Protein AF-A0A922X750-F1 (afdb_monomer)

Secondary structure (DSSP, 8-state):
-HHHHHHHHHHHHHHHHHHHHHHTT---HHHHHHHHHHHHHHHHHHHHHHHHHHTSPP-PSP-SSPP-TTTTTEEE----SS----STTT-STT-EEE--SGGGSSTTSS-SS------TTHHHHHHHHHHHH---TT--PPPHHHHTS-TTSPTT-------

pLDDT: mean 87.4, std 12.29, range [40.53, 98.44]

Solvent-accessible surface area (backbone atoms only — not comparable to full-atom values): 10507 Å² total; per-residue (Å²): 106,76,66,56,36,53,51,49,36,53,49,31,55,50,52,34,54,50,36,56,54,52,46,75,73,55,84,56,64,68,59,40,50,52,42,50,50,52,38,53,47,29,53,53,49,31,53,52,35,49,52,56,54,70,72,46,81,89,60,81,75,79,76,84,75,82,76,60,78,91,52,75,41,53,40,72,58,84,74,90,67,90,78,86,83,80,44,85,92,60,40,56,99,74,38,48,70,42,65,57,65,75,70,68,47,20,79,89,75,56,90,58,65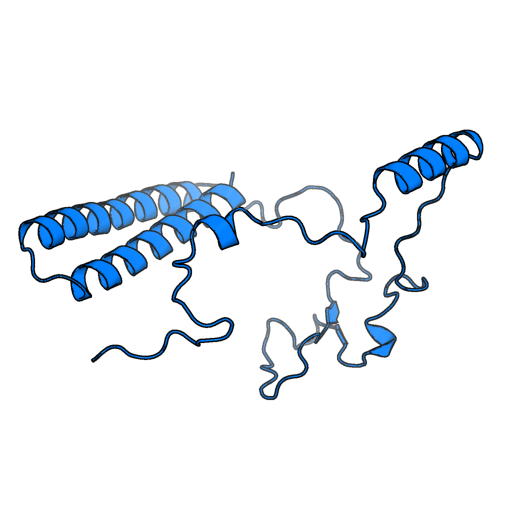,95,77,81,95,71,62,80,83,50,52,61,58,48,52,55,48,50,66,72,67,54,78,59,90,89,64,83,77,88,48,78,71,61,74,73,50,64,91,86,61,63,91,84,66,73,92,77,84,78,136

Radius of gyration: 25.05 Å; Cα contacts (8 Å, |Δi|>4): 80; chains: 1; bounding box: 55×49×54 Å

Nearest PDB structures (foldseek):
  7s5k-assembly1_E  TM=9.555E-01  e=8.776E-01  Myxococcus xanthus
  7s5c-assembly1_F  TM=9.597E-01  e=9.912E-01  Myxococcus xanthus
  7s5k-assembly1_F  TM=9.177E-01  e=1.190E+00  Myxococcus xanthus
  8eup-assembly1_h  TM=3.269E-01  e=4.540E+00  Schizosaccharomyces pombe

Foldseek 3Di:
DLVVLVVLLVVLVVLLVVLVVVLVVDDDPVSVVVSVVSSVVSVVSNVVSVVVNVPDDDPPPPDDDDDDPLPPAEDEDPDPDPDDDDDPVADDPSHDYHDDPVCVAPVVVDRNDDDDDDDPVCVVVVVVVCVVPDDDPVDDDDDPVNVPDDPPDDDPPDPDDDD

Mean predicted aligned error: 11.23 Å

Sequence (163 aa):
PTADLRSNIAAESRAKIVYERLIALTDDPGVKEALGFLMTREVAHQKSFEKALYAMESNFPAGKMPVDPRFSSVYYNMSQGPGEMRGPWNQGPQWDFVTDREKQMGVDGGSGEAEVKLPAADIEVLKQMQARTLSDPTKDPQTGAELGLDPSTPKGASAVSKP

Structure (mmCIF, N/CA/C/O backbone):
data_AF-A0A922X750-F1
#
_entry.id   AF-A0A922X750-F1
#
loop_
_atom_site.group_PDB
_atom_site.id
_atom_site.type_symbol
_atom_site.label_atom_id
_atom_site.label_alt_id
_atom_site.label_comp_id
_atom_site.label_asym_id
_atom_site.label_entity_id
_atom_site.label_seq_id
_atom_site.pdbx_PDB_ins_code
_atom_site.Cartn_x
_atom_site.Cartn_y
_atom_site.Cartn_z
_atom_site.occupancy
_atom_site.B_iso_or_equiv
_atom_site.auth_seq_id
_atom_site.auth_comp_id
_atom_site.auth_asym_id
_atom_site.auth_atom_id
_atom_site.pdbx_PDB_model_num
ATOM 1 N N . PRO A 1 1 ? 10.870 -7.514 6.190 1.00 82.25 1 PRO A N 1
ATOM 2 C CA . PRO A 1 1 ? 10.741 -6.644 7.383 1.00 82.25 1 PRO A CA 1
ATOM 3 C C . PRO A 1 1 ? 10.363 -5.189 7.063 1.00 82.25 1 PRO A C 1
ATOM 5 O O . PRO A 1 1 ? 9.31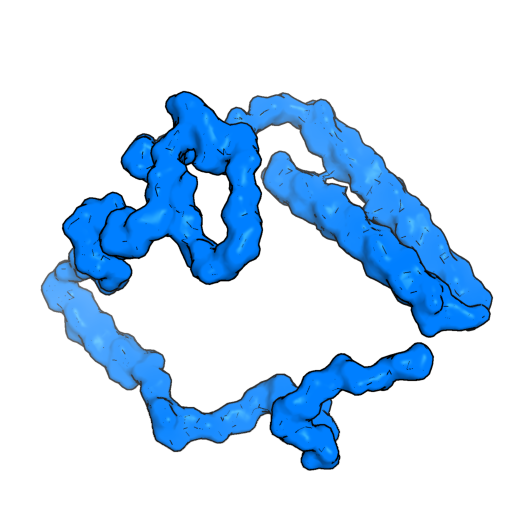8 -4.734 7.504 1.00 82.25 1 PRO A O 1
ATOM 8 N N . THR A 1 2 ? 11.163 -4.446 6.285 1.00 91.06 2 THR A N 1
ATOM 9 C CA . THR A 1 2 ? 10.912 -3.013 6.017 1.00 91.06 2 THR A CA 1
ATOM 10 C C . THR A 1 2 ? 9.634 -2.759 5.203 1.00 91.06 2 THR A C 1
ATOM 12 O O . THR A 1 2 ? 8.967 -1.743 5.397 1.00 91.06 2 THR A O 1
ATOM 15 N N . ALA A 1 3 ? 9.297 -3.665 4.278 1.00 91.12 3 ALA A N 1
ATOM 16 C CA . ALA A 1 3 ? 8.032 -3.639 3.541 1.00 91.12 3 ALA A CA 1
ATOM 17 C C . ALA A 1 3 ? 6.845 -3.955 4.467 1.00 91.12 3 ALA A C 1
ATOM 19 O O . ALA A 1 3 ? 5.869 -3.210 4.487 1.00 91.12 3 ALA A O 1
ATOM 20 N N . ASP A 1 4 ? 6.982 -4.989 5.300 1.00 93.62 4 ASP A N 1
ATOM 21 C CA . ASP A 1 4 ? 5.949 -5.426 6.247 1.00 93.62 4 ASP A CA 1
ATOM 22 C C . ASP A 1 4 ? 5.599 -4.320 7.250 1.00 93.62 4 ASP A C 1
ATOM 24 O O . ASP A 1 4 ? 4.430 -4.023 7.462 1.00 93.62 4 ASP A O 1
ATOM 28 N N . LEU A 1 5 ? 6.600 -3.622 7.800 1.00 95.06 5 LEU A N 1
ATOM 2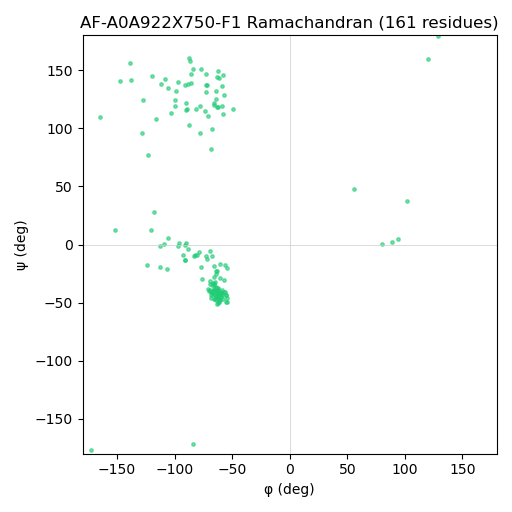9 C CA . LEU A 1 5 ? 6.372 -2.500 8.717 1.00 95.06 5 LEU A CA 1
ATOM 30 C C . LEU A 1 5 ? 5.628 -1.336 8.049 1.00 95.06 5 LEU A C 1
ATOM 32 O O . LEU A 1 5 ? 4.735 -0.758 8.663 1.00 95.06 5 LEU A O 1
ATOM 36 N N . ARG A 1 6 ? 5.935 -1.014 6.785 1.00 94.12 6 ARG A N 1
ATOM 37 C CA . ARG A 1 6 ? 5.172 -0.007 6.024 1.00 94.12 6 ARG A CA 1
ATOM 38 C C . ARG A 1 6 ? 3.736 -0.461 5.767 1.00 94.12 6 ARG A C 1
ATOM 40 O O . ARG A 1 6 ? 2.821 0.353 5.866 1.00 94.12 6 ARG A O 1
ATOM 47 N N . SER A 1 7 ? 3.537 -1.748 5.476 1.00 96.31 7 SER A N 1
ATOM 48 C CA . SER A 1 7 ? 2.202 -2.335 5.335 1.00 96.31 7 SER A CA 1
ATOM 49 C C . SER A 1 7 ? 1.406 -2.231 6.638 1.00 96.31 7 SER A C 1
ATOM 51 O O . SER A 1 7 ? 0.257 -1.793 6.610 1.00 96.31 7 SER A O 1
ATOM 53 N N . ASN A 1 8 ? 2.031 -2.532 7.781 1.00 97.81 8 ASN A N 1
ATOM 54 C CA . ASN A 1 8 ? 1.409 -2.408 9.098 1.00 97.81 8 ASN A CA 1
ATOM 55 C C . ASN A 1 8 ? 1.017 -0.956 9.393 1.00 97.81 8 ASN A C 1
ATOM 57 O O . ASN A 1 8 ? -0.136 -0.701 9.710 1.00 97.81 8 ASN A O 1
ATOM 61 N N . ILE A 1 9 ? 1.915 0.016 9.185 1.00 97.75 9 ILE A N 1
ATOM 62 C CA . ILE A 1 9 ? 1.608 1.452 9.356 1.00 97.75 9 ILE A CA 1
ATOM 63 C C . ILE A 1 9 ? 0.399 1.870 8.503 1.00 97.75 9 ILE A C 1
ATOM 65 O O . ILE A 1 9 ? -0.496 2.577 8.976 1.00 97.75 9 ILE A O 1
ATOM 69 N N . ALA A 1 10 ? 0.337 1.408 7.250 1.00 97.75 10 ALA A N 1
ATOM 70 C CA . ALA A 1 10 ? -0.792 1.684 6.368 1.00 97.75 10 ALA A CA 1
ATOM 71 C C . ALA A 1 10 ? -2.088 0.993 6.833 1.00 97.75 10 ALA A C 1
ATOM 73 O O . ALA A 1 10 ? -3.170 1.556 6.669 1.00 97.75 10 ALA A O 1
ATOM 74 N N . ALA A 1 11 ? -1.999 -0.212 7.402 1.00 97.88 11 ALA A N 1
ATOM 75 C CA . ALA A 1 11 ? -3.139 -0.924 7.969 1.00 97.88 11 ALA A CA 1
ATOM 76 C C . ALA A 1 11 ? -3.709 -0.192 9.193 1.00 97.88 11 ALA A C 1
ATOM 78 O O . ALA A 1 11 ? -4.910 0.071 9.206 1.00 97.88 11 ALA A O 1
ATOM 79 N N . GLU A 1 12 ? -2.859 0.236 10.132 1.00 97.81 12 GLU A N 1
ATOM 80 C CA . GLU A 1 12 ? -3.269 1.027 11.304 1.00 97.81 12 GLU A CA 1
ATOM 81 C C . GLU A 1 12 ? -3.928 2.352 10.889 1.00 97.81 12 GLU A C 1
ATOM 83 O O . GLU A 1 12 ? -4.993 2.724 11.387 1.00 97.81 12 GLU A O 1
ATOM 88 N N . SER A 1 13 ? -3.356 3.031 9.887 1.00 97.31 13 SER A N 1
ATOM 89 C CA . SER A 1 13 ? -3.926 4.268 9.333 1.00 97.31 13 SER A CA 1
ATOM 90 C C . SER A 1 13 ? -5.322 4.042 8.738 1.00 97.31 13 SER A C 1
ATOM 92 O O . SER A 1 13 ? -6.230 4.851 8.939 1.00 97.31 13 SER A O 1
ATOM 94 N N . ARG A 1 14 ? -5.524 2.931 8.014 1.00 97.75 14 ARG A N 1
ATOM 95 C CA . ARG A 1 14 ? -6.839 2.571 7.460 1.00 97.75 14 ARG A CA 1
ATOM 96 C C . ARG A 1 14 ? -7.836 2.200 8.554 1.00 97.75 14 ARG A C 1
ATOM 98 O O . ARG A 1 14 ? -8.974 2.654 8.476 1.00 97.75 14 ARG A O 1
ATOM 105 N N . ALA A 1 15 ? -7.424 1.420 9.554 1.00 96.75 15 ALA A N 1
ATOM 106 C CA . ALA A 1 15 ? -8.274 1.045 10.682 1.00 96.75 15 ALA A CA 1
ATOM 107 C C . ALA A 1 15 ? -8.788 2.291 11.416 1.00 96.75 15 ALA A C 1
ATOM 109 O O . ALA A 1 15 ? -9.995 2.447 11.598 1.00 96.75 15 ALA A O 1
ATOM 110 N N . LYS A 1 16 ? -7.898 3.251 11.699 1.00 96.06 16 LYS A N 1
ATOM 111 C CA . LYS A 1 16 ? -8.263 4.537 12.303 1.00 96.06 16 LYS A CA 1
ATOM 112 C C . LYS A 1 16 ? -9.346 5.280 11.508 1.00 96.06 16 LYS A C 1
ATOM 114 O O . LYS A 1 16 ? -10.351 5.685 12.087 1.00 96.06 16 LYS A O 1
ATOM 119 N N . ILE A 1 17 ? -9.175 5.419 10.189 1.00 96.94 17 ILE A N 1
ATOM 120 C CA . ILE A 1 17 ? -10.160 6.082 9.309 1.00 96.94 17 ILE A CA 1
ATOM 121 C C . ILE A 1 17 ? -11.499 5.331 9.310 1.00 96.94 17 ILE A C 1
ATOM 123 O O . ILE A 1 17 ? -12.564 5.947 9.276 1.00 96.94 17 ILE A O 1
ATOM 127 N N . VAL A 1 18 ? -11.468 3.997 9.336 1.00 97.75 18 VAL A N 1
ATOM 128 C CA . VAL A 1 18 ? -12.688 3.184 9.414 1.00 97.75 18 VAL A CA 1
ATOM 129 C C . VAL A 1 18 ? -13.419 3.436 10.732 1.00 97.75 18 VAL A C 1
ATOM 131 O O . VAL A 1 18 ? -14.627 3.658 10.701 1.00 97.75 18 VAL A O 1
ATOM 134 N N . TYR A 1 19 ? -12.721 3.484 11.867 1.00 97.38 19 TYR A N 1
ATOM 135 C CA . TYR A 1 19 ? -13.356 3.790 13.150 1.00 97.38 19 TYR A CA 1
ATOM 136 C C . TYR A 1 19 ? -13.949 5.199 13.193 1.00 97.38 19 TYR A C 1
ATOM 138 O O . TYR A 1 19 ? -15.079 5.345 13.649 1.00 97.38 19 TYR A O 1
ATOM 146 N N . GLU A 1 20 ? -13.264 6.215 12.657 1.00 95.88 20 GLU A N 1
ATOM 147 C CA . GLU A 1 20 ? -13.822 7.574 12.539 1.00 95.88 20 GLU A CA 1
ATOM 148 C C . GLU A 1 20 ? -15.153 7.577 11.777 1.00 95.88 20 GLU A C 1
ATOM 150 O O . GLU A 1 20 ? -16.128 8.194 12.207 1.00 95.88 20 GLU A O 1
ATOM 155 N N . ARG A 1 21 ? -15.219 6.828 10.671 1.00 97.75 21 ARG A N 1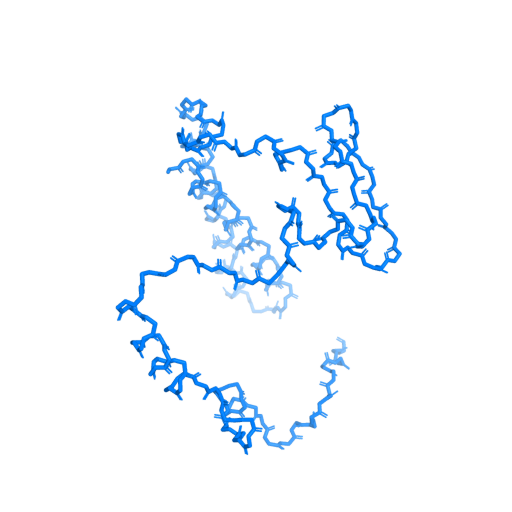
ATOM 156 C CA . ARG A 1 21 ? -16.449 6.684 9.883 1.00 97.75 21 ARG A CA 1
ATOM 157 C C . ARG A 1 21 ? -17.535 5.936 10.651 1.00 97.75 21 ARG A C 1
ATOM 159 O O . ARG A 1 21 ? -18.684 6.348 10.597 1.00 97.75 21 ARG A O 1
ATOM 166 N N . LEU A 1 22 ? -17.195 4.861 11.363 1.00 97.44 22 LEU A N 1
ATOM 167 C CA . LEU A 1 22 ? -18.163 4.086 12.146 1.00 97.44 22 LEU A CA 1
ATOM 168 C C . LEU A 1 22 ? -18.734 4.890 13.322 1.00 97.44 22 LEU A C 1
ATOM 170 O O . LEU A 1 22 ? -19.937 4.836 13.559 1.00 97.44 22 LEU A O 1
ATOM 174 N N . ILE A 1 23 ? -17.903 5.681 14.007 1.00 97.00 23 ILE A N 1
ATOM 175 C CA . ILE A 1 23 ? -18.332 6.590 15.083 1.00 97.00 23 ILE A CA 1
ATOM 176 C C . ILE A 1 23 ? -19.367 7.598 14.566 1.00 97.00 23 ILE A C 1
ATOM 178 O O . ILE A 1 23 ? -20.334 7.887 15.266 1.00 97.00 23 ILE A O 1
ATOM 182 N N . ALA A 1 24 ? -19.193 8.105 13.341 1.00 96.88 24 ALA A N 1
ATOM 183 C CA . ALA A 1 24 ? -20.126 9.041 12.713 1.00 96.88 24 ALA A CA 1
ATOM 184 C C . ALA A 1 24 ? -21.458 8.400 12.267 1.00 96.88 24 ALA A C 1
ATOM 186 O O . ALA A 1 24 ? -22.377 9.117 11.884 1.00 96.88 24 ALA A O 1
ATOM 187 N N . LEU A 1 25 ? -21.567 7.067 12.289 1.00 97.81 25 LEU A N 1
ATOM 188 C CA . LEU A 1 25 ? -22.738 6.315 11.821 1.00 97.81 25 LEU A CA 1
ATOM 189 C C . LEU A 1 25 ? -23.600 5.743 12.955 1.00 97.81 25 LEU A C 1
ATOM 191 O O . LEU A 1 25 ? -24.539 4.997 12.683 1.00 97.81 25 LEU A O 1
ATOM 195 N N . THR A 1 26 ? -23.290 6.054 14.210 1.00 96.88 26 THR A N 1
ATOM 196 C CA . THR A 1 26 ? -24.032 5.568 15.378 1.00 96.88 26 THR A CA 1
ATOM 197 C C . THR A 1 26 ? -24.198 6.677 16.407 1.00 96.88 26 THR A C 1
ATOM 199 O O . THR A 1 26 ? -23.383 7.593 16.459 1.00 96.88 26 THR A O 1
ATOM 202 N N . ASP A 1 27 ? -25.216 6.568 17.259 1.00 97.50 27 ASP A N 1
ATOM 203 C CA . ASP A 1 27 ? -25.405 7.420 18.438 1.00 97.50 27 ASP A CA 1
ATOM 204 C C . ASP A 1 27 ? -25.258 6.676 19.766 1.00 97.50 27 ASP A C 1
ATOM 206 O O . ASP A 1 27 ? -25.294 7.302 20.824 1.00 97.50 27 ASP A O 1
ATOM 210 N N . ASP A 1 28 ? -25.011 5.364 19.720 1.00 98.44 28 ASP A N 1
ATOM 211 C CA . ASP A 1 28 ? -24.808 4.559 20.920 1.00 98.44 28 ASP A CA 1
ATOM 212 C C . ASP A 1 28 ? -23.512 4.978 21.651 1.00 98.44 28 ASP A C 1
ATOM 214 O O . ASP A 1 28 ? -22.419 4.905 21.069 1.00 98.44 28 ASP A O 1
ATOM 218 N N . PRO A 1 29 ? -23.597 5.421 22.921 1.00 98.00 29 PRO A N 1
ATOM 219 C CA . PRO A 1 29 ? -22.439 5.917 23.657 1.00 98.00 29 PRO A CA 1
ATOM 220 C C . PRO A 1 29 ? -21.405 4.823 23.957 1.00 98.00 29 PRO A C 1
ATOM 222 O O . PRO A 1 29 ? -20.210 5.111 23.929 1.00 98.00 29 PRO A O 1
ATOM 225 N N . GLY A 1 30 ? -21.833 3.577 24.186 1.00 98.31 30 GLY A N 1
ATOM 226 C CA . GLY A 1 30 ? -20.929 2.456 24.452 1.00 98.31 30 GLY A CA 1
ATOM 227 C C . GLY A 1 30 ? -20.153 2.040 23.203 1.00 98.31 30 GLY A C 1
ATOM 228 O O . GLY A 1 30 ? -18.951 1.781 23.270 1.00 98.31 30 GLY A O 1
ATOM 229 N N . VAL A 1 31 ? -20.799 2.058 22.034 1.00 98.12 31 VAL A N 1
ATOM 230 C CA . VAL A 1 31 ? -20.116 1.820 20.752 1.00 98.12 31 VAL A CA 1
ATOM 231 C C . VAL A 1 31 ? -19.104 2.929 20.463 1.00 98.12 31 VAL A C 1
ATOM 233 O O . VAL A 1 31 ? -17.975 2.634 20.066 1.00 98.12 31 VAL A O 1
ATOM 236 N N . LYS A 1 32 ? -19.464 4.200 20.691 1.00 98.25 32 LYS A N 1
ATOM 237 C CA . LYS A 1 32 ? -18.533 5.330 20.519 1.00 98.25 32 LYS A CA 1
ATOM 238 C C . LYS A 1 32 ? -17.325 5.222 21.448 1.00 98.25 32 LYS A C 1
ATOM 240 O O . LYS A 1 32 ? -16.206 5.467 21.002 1.00 98.25 32 LYS A O 1
ATOM 245 N N . GLU A 1 33 ? -17.527 4.823 22.702 1.00 98.19 33 GLU A N 1
ATOM 246 C CA . GLU A 1 33 ? -16.437 4.595 23.656 1.00 98.19 33 GLU A CA 1
ATOM 247 C C . GLU A 1 33 ? -15.501 3.473 23.183 1.00 98.19 33 GLU A C 1
ATOM 249 O O . GLU A 1 33 ? -14.288 3.676 23.090 1.00 98.19 33 GLU A O 1
ATOM 254 N N . ALA A 1 34 ? -16.058 2.316 22.810 1.00 98.12 34 ALA A N 1
ATOM 255 C CA . ALA A 1 34 ? -15.278 1.172 22.347 1.00 98.12 34 ALA A CA 1
ATOM 256 C C . ALA A 1 34 ? -14.464 1.504 21.084 1.00 98.12 34 ALA A C 1
ATOM 258 O O . ALA A 1 34 ? -13.258 1.249 21.029 1.00 98.12 34 ALA A O 1
ATOM 259 N N . LEU A 1 35 ? -15.094 2.127 20.084 1.00 98.00 35 LEU A N 1
ATOM 260 C CA . LEU A 1 35 ? -14.413 2.557 18.862 1.00 98.00 35 LEU A CA 1
ATOM 261 C C . LEU A 1 35 ? -13.376 3.653 19.141 1.00 98.00 35 LEU A C 1
ATOM 263 O O . LEU A 1 35 ? -12.300 3.632 18.548 1.00 98.00 35 LEU A O 1
ATOM 267 N N . GLY A 1 36 ? -13.651 4.576 20.066 1.00 97.12 36 GLY A N 1
ATOM 268 C CA . GLY A 1 36 ? -12.701 5.606 20.492 1.00 9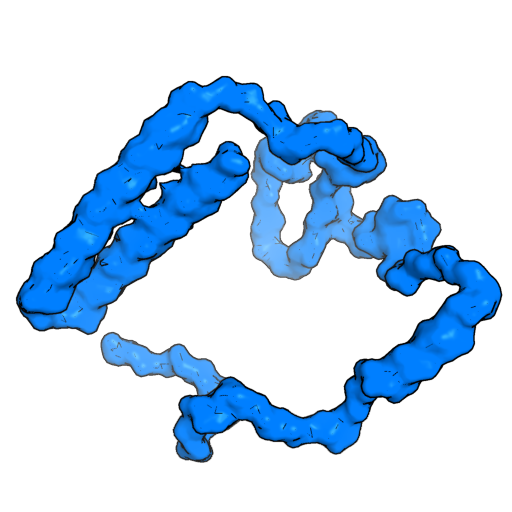7.12 36 GLY A CA 1
ATOM 269 C C . GLY A 1 36 ? -11.449 5.022 21.156 1.00 97.12 36 GLY A C 1
ATOM 270 O O . GLY A 1 36 ? -10.326 5.466 20.881 1.00 97.12 36 GLY A O 1
ATOM 271 N N . PHE A 1 37 ? -11.619 3.982 21.975 1.00 97.75 37 PHE A N 1
ATOM 272 C CA . PHE A 1 37 ? -10.509 3.230 22.556 1.00 97.75 37 PHE A CA 1
ATOM 273 C C . PHE A 1 37 ? -9.673 2.530 21.476 1.00 97.75 37 PHE A C 1
ATOM 275 O O . PHE A 1 37 ? -8.455 2.724 21.430 1.00 97.75 37 PHE A O 1
ATOM 282 N N . LEU A 1 38 ? -10.311 1.768 20.578 1.00 97.75 38 LEU A N 1
ATOM 283 C CA . LEU A 1 38 ? -9.622 1.071 19.482 1.00 97.75 38 LEU A CA 1
ATOM 284 C C . LEU A 1 38 ? -8.878 2.052 18.571 1.00 97.75 38 LEU A C 1
ATOM 286 O O . LEU A 1 38 ? -7.696 1.868 18.301 1.00 97.75 38 LEU A O 1
ATOM 290 N N . MET A 1 39 ? -9.515 3.160 18.195 1.00 95.56 39 MET A N 1
ATOM 291 C CA . MET A 1 39 ? -8.897 4.224 17.402 1.00 95.56 39 MET A CA 1
ATOM 292 C C . MET A 1 39 ? -7.630 4.783 18.062 1.00 95.56 39 MET A C 1
ATOM 294 O O . MET A 1 39 ? -6.625 5.023 17.392 1.00 95.56 39 MET A O 1
ATOM 298 N N . THR A 1 40 ? -7.653 4.973 19.383 1.00 94.94 40 THR A N 1
ATOM 299 C CA . THR A 1 40 ? -6.489 5.443 20.147 1.00 94.94 40 THR A CA 1
ATOM 300 C C . THR A 1 40 ? -5.384 4.383 20.199 1.00 94.94 40 THR A C 1
ATOM 302 O O . THR A 1 40 ? -4.196 4.716 20.161 1.00 94.94 40 THR A O 1
ATOM 305 N N . ARG A 1 41 ? -5.750 3.097 20.247 1.00 97.81 41 ARG A N 1
ATOM 306 C CA . ARG A 1 41 ? -4.797 1.982 20.168 1.00 97.81 41 ARG A CA 1
ATOM 307 C C . ARG A 1 41 ? -4.081 1.924 18.822 1.00 97.81 41 ARG A C 1
ATOM 309 O O . ARG A 1 41 ? -2.867 1.720 18.844 1.00 97.81 41 ARG A O 1
ATOM 316 N N . GLU A 1 42 ? -4.744 2.240 17.712 1.00 97.19 42 GLU A N 1
ATOM 317 C CA . GLU A 1 42 ? -4.068 2.266 16.404 1.00 97.19 42 GLU A CA 1
ATOM 318 C C . GLU A 1 42 ? -2.988 3.350 16.338 1.00 97.19 42 GLU A C 1
ATOM 320 O O . GLU A 1 42 ? -1.931 3.132 15.753 1.00 97.19 42 GLU A O 1
ATOM 325 N N . VAL A 1 43 ? -3.159 4.483 17.035 1.00 95.50 43 VAL A N 1
ATOM 326 C CA . VAL A 1 43 ? -2.090 5.496 17.166 1.00 95.50 43 VAL A CA 1
ATOM 327 C C . VAL A 1 43 ? -0.879 4.924 17.914 1.00 95.50 43 VAL A C 1
ATOM 329 O O . VAL A 1 43 ? 0.271 5.189 17.554 1.00 95.50 43 VAL A O 1
ATOM 332 N N . ALA A 1 44 ? -1.111 4.116 18.952 1.00 97.19 44 ALA A N 1
ATOM 333 C CA . ALA A 1 44 ? -0.033 3.452 19.678 1.00 97.19 44 ALA A CA 1
ATOM 334 C C . ALA A 1 44 ? 0.672 2.390 18.816 1.00 97.19 44 ALA A C 1
ATOM 336 O O . ALA A 1 44 ? 1.904 2.317 18.836 1.00 97.19 44 ALA A O 1
ATOM 337 N N . HIS A 1 45 ? -0.081 1.600 18.045 1.00 98.12 45 HIS A N 1
ATOM 338 C CA . H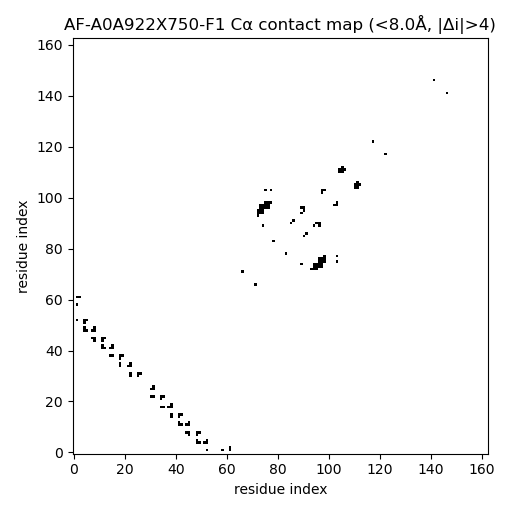IS A 1 45 ? 0.468 0.616 17.110 1.00 98.12 45 HIS A CA 1
ATOM 339 C C . HIS A 1 45 ? 1.276 1.292 16.002 1.00 98.12 45 HIS A C 1
ATOM 341 O O . HIS A 1 45 ? 2.440 0.945 15.797 1.00 98.12 45 HIS A O 1
ATOM 347 N N . GLN A 1 46 ? 0.724 2.333 15.377 1.00 97.31 46 GLN A N 1
ATOM 348 C CA . GLN A 1 46 ? 1.405 3.136 14.368 1.00 97.31 46 GLN A CA 1
ATOM 349 C C . GLN A 1 46 ? 2.725 3.696 14.904 1.00 97.31 46 GLN A C 1
ATOM 351 O O . GLN A 1 46 ? 3.769 3.483 14.293 1.00 97.31 46 GLN A O 1
ATOM 356 N N . LYS A 1 47 ? 2.720 4.308 16.096 1.00 98.06 47 LYS A N 1
ATOM 357 C CA . LYS A 1 47 ? 3.945 4.795 16.752 1.00 98.06 47 LYS A CA 1
ATOM 358 C C . LYS A 1 47 ? 4.968 3.678 16.966 1.00 98.06 47 LYS A C 1
ATOM 360 O O . LYS A 1 47 ? 6.166 3.905 16.806 1.00 98.06 47 LYS A O 1
ATOM 365 N N . SER A 1 48 ? 4.520 2.488 17.366 1.00 98.00 48 SER A N 1
ATOM 366 C CA . SER A 1 48 ? 5.399 1.336 17.580 1.00 98.00 48 SER A CA 1
ATOM 367 C C . SER A 1 48 ? 6.043 0.874 16.272 1.00 98.00 48 SER A C 1
ATOM 369 O O . SER A 1 48 ? 7.258 0.677 16.223 1.00 98.00 48 SER A O 1
ATOM 371 N N . PHE A 1 49 ? 5.257 0.738 15.203 1.00 98.12 49 PHE A N 1
ATOM 372 C CA . PHE A 1 49 ? 5.761 0.314 13.899 1.00 98.12 49 PHE A CA 1
ATOM 373 C C . PHE A 1 49 ? 6.647 1.365 13.236 1.00 98.12 49 PHE A C 1
ATOM 375 O O . PHE A 1 49 ? 7.681 1.007 12.681 1.00 98.12 49 PHE A O 1
ATOM 382 N N . GLU A 1 50 ? 6.305 2.649 13.340 1.00 97.31 50 GLU A N 1
ATOM 383 C CA . GLU A 1 50 ? 7.145 3.749 12.859 1.00 97.31 50 GLU A CA 1
ATOM 384 C C . GLU A 1 50 ? 8.490 3.770 13.582 1.00 97.31 50 GLU A C 1
ATOM 386 O O . GLU A 1 50 ? 9.533 3.810 12.936 1.00 97.31 50 GLU A O 1
ATOM 391 N N . LYS A 1 51 ? 8.497 3.649 14.916 1.00 97.56 51 LYS A N 1
ATOM 392 C CA . LYS A 1 51 ? 9.749 3.547 15.676 1.00 97.56 51 LYS A CA 1
ATOM 393 C C . LYS A 1 51 ? 10.590 2.349 15.250 1.00 97.56 51 LYS A C 1
ATOM 395 O O . LYS A 1 51 ? 11.798 2.497 15.100 1.00 97.56 51 LYS A O 1
ATOM 400 N N . ALA A 1 52 ? 9.968 1.188 15.054 1.00 96.25 52 ALA A N 1
ATOM 401 C CA . ALA A 1 52 ? 10.670 0.003 14.576 1.00 96.25 52 ALA A CA 1
ATOM 402 C C . ALA A 1 52 ? 11.257 0.227 13.173 1.00 96.25 52 ALA A C 1
ATOM 404 O O . ALA A 1 52 ? 12.421 -0.080 12.946 1.00 96.25 52 ALA A O 1
ATOM 405 N N . LEU A 1 53 ? 10.481 0.815 12.259 1.00 94.69 53 LEU A N 1
ATOM 406 C CA . LEU A 1 53 ? 10.903 1.116 10.893 1.00 94.69 53 LEU A CA 1
ATOM 407 C C . LEU A 1 53 ? 12.068 2.112 10.858 1.00 94.69 53 LEU A C 1
ATOM 409 O O . LEU A 1 53 ? 13.024 1.902 10.118 1.00 94.69 53 LEU A O 1
ATOM 413 N N . TYR A 1 54 ? 11.997 3.183 11.648 1.00 94.62 54 TYR A N 1
ATOM 414 C CA . TYR A 1 54 ? 13.005 4.247 11.665 1.00 94.62 54 TYR A CA 1
ATOM 415 C C . TYR A 1 54 ? 14.283 3.865 12.417 1.00 94.62 54 TYR A C 1
ATOM 417 O O . TYR A 1 54 ? 15.318 4.487 12.204 1.00 94.62 54 TYR A O 1
ATOM 425 N N . ALA A 1 55 ? 14.228 2.849 13.280 1.00 95.44 55 ALA A N 1
ATOM 426 C CA . ALA A 1 55 ? 15.405 2.303 13.952 1.00 95.44 55 ALA A CA 1
ATOM 427 C C . ALA A 1 55 ? 16.214 1.330 13.073 1.00 95.44 55 ALA A C 1
ATOM 429 O O . ALA A 1 55 ? 17.304 0.919 13.467 1.00 95.44 55 ALA A O 1
ATOM 430 N N . MET A 1 56 ? 15.696 0.933 11.907 1.00 90.75 56 MET A N 1
ATOM 431 C CA . MET A 1 56 ? 16.406 0.070 10.964 1.00 90.75 56 MET A CA 1
ATOM 432 C C . MET A 1 56 ? 17.308 0.884 10.030 1.00 90.75 56 MET A C 1
ATOM 434 O O . MET A 1 56 ? 16.947 1.980 9.603 1.00 90.75 56 MET A O 1
ATOM 438 N N . GLU A 1 57 ? 18.445 0.309 9.632 1.00 88.75 57 GLU A N 1
ATOM 439 C CA . GLU A 1 57 ? 19.236 0.852 8.526 1.00 88.75 57 GLU A CA 1
ATOM 440 C C . GLU A 1 57 ? 18.426 0.851 7.222 1.00 88.75 57 GLU A C 1
ATOM 442 O O . GLU A 1 57 ? 17.647 -0.068 6.936 1.00 88.75 57 GLU A O 1
ATOM 447 N N . SER A 1 58 ? 18.618 1.892 6.410 1.00 82.00 58 SER A N 1
ATOM 448 C CA . SER A 1 58 ? 17.946 2.004 5.117 1.00 82.00 58 SER A CA 1
ATOM 449 C C . SER A 1 58 ? 18.386 0.867 4.194 1.00 82.00 58 SER A C 1
ATOM 451 O O . SER A 1 58 ? 19.557 0.765 3.843 1.00 82.00 58 SER A O 1
ATOM 453 N N . ASN A 1 59 ? 17.440 0.023 3.776 1.00 80.94 59 ASN A N 1
ATOM 454 C CA . ASN A 1 59 ? 17.687 -1.092 2.857 1.00 80.94 59 ASN A CA 1
ATOM 455 C C . ASN A 1 59 ? 16.908 -0.968 1.540 1.00 80.94 59 ASN A C 1
ATOM 457 O O . ASN A 1 59 ? 16.527 -1.977 0.949 1.00 80.94 59 ASN A O 1
ATOM 461 N N . PHE A 1 60 ? 16.611 0.264 1.119 1.00 75.88 60 PHE A N 1
ATOM 462 C CA . PHE A 1 60 ? 15.841 0.519 -0.095 1.00 75.88 60 PHE A CA 1
ATOM 463 C C . PHE A 1 60 ? 16.729 0.609 -1.349 1.00 75.88 60 PHE A C 1
ATOM 465 O O . PHE A 1 60 ? 17.752 1.291 -1.296 1.00 75.88 60 PHE A O 1
ATOM 472 N N . PRO A 1 61 ? 16.310 0.009 -2.483 1.00 79.25 61 PRO A N 1
ATOM 473 C CA . PRO A 1 61 ? 15.137 -0.860 -2.641 1.00 79.25 61 PRO A CA 1
ATOM 474 C C . PRO A 1 61 ? 15.342 -2.243 -1.998 1.00 79.25 61 PRO A C 1
ATOM 476 O O . PRO A 1 61 ? 16.445 -2.782 -1.985 1.00 79.25 61 PRO A O 1
ATOM 479 N N . ALA A 1 62 ? 14.263 -2.829 -1.472 1.00 74.19 62 ALA A N 1
ATOM 480 C CA . ALA A 1 62 ? 14.319 -4.164 -0.884 1.00 74.19 62 ALA A CA 1
ATOM 481 C C . ALA A 1 62 ? 14.452 -5.235 -1.982 1.00 74.19 62 ALA A C 1
ATOM 483 O O . ALA A 1 62 ? 13.673 -5.253 -2.930 1.00 74.19 62 ALA A O 1
ATOM 484 N N . GLY A 1 63 ? 15.403 -6.155 -1.822 1.00 79.31 63 GLY A N 1
ATOM 485 C CA . GLY A 1 63 ? 15.685 -7.217 -2.794 1.00 79.31 63 GLY A CA 1
ATOM 486 C C . GLY A 1 63 ? 17.115 -7.139 -3.326 1.00 79.31 63 GLY A C 1
ATOM 487 O O . GLY A 1 63 ? 17.782 -6.121 -3.193 1.00 79.31 63 GLY A O 1
ATOM 488 N N . LYS A 1 64 ? 17.619 -8.251 -3.873 1.00 82.12 64 LYS A N 1
ATOM 489 C CA . LYS A 1 64 ? 18.998 -8.344 -4.397 1.00 82.12 64 LYS A CA 1
ATOM 490 C C . LYS A 1 64 ? 19.069 -8.505 -5.911 1.00 82.12 64 LYS A C 1
ATOM 492 O O . LYS A 1 64 ? 20.134 -8.319 -6.488 1.00 82.12 64 LYS A O 1
ATOM 497 N N . MET A 1 65 ? 17.972 -8.927 -6.536 1.00 87.88 65 MET A N 1
ATOM 498 C CA . MET A 1 65 ? 17.963 -9.178 -7.971 1.00 87.88 65 MET A CA 1
ATOM 499 C C . MET A 1 65 ? 18.016 -7.848 -8.727 1.00 87.88 65 MET A C 1
ATOM 501 O O . MET A 1 65 ? 17.332 -6.905 -8.320 1.00 87.88 65 MET A O 1
ATOM 505 N N . PRO A 1 66 ? 18.817 -7.758 -9.800 1.00 87.12 66 PRO A N 1
ATOM 506 C CA . PRO A 1 66 ? 18.823 -6.578 -10.645 1.00 87.12 66 PRO A CA 1
ATOM 507 C C . PRO A 1 66 ? 17.449 -6.396 -11.298 1.00 87.12 66 PRO A C 1
ATOM 509 O O . PRO A 1 66 ? 16.781 -7.368 -11.652 1.00 87.12 66 PRO A O 1
ATOM 512 N N . VAL A 1 67 ? 17.042 -5.140 -11.459 1.00 88.00 67 VAL A N 1
ATOM 513 C CA . VAL A 1 67 ? 15.877 -4.779 -12.273 1.00 88.00 67 VAL A CA 1
ATOM 514 C C . VAL A 1 67 ? 16.252 -4.831 -13.753 1.00 88.00 67 VAL A C 1
ATOM 516 O O . VAL A 1 67 ? 17.409 -4.597 -14.104 1.00 88.00 67 VAL A O 1
ATOM 519 N N . ASP A 1 68 ? 15.289 -5.119 -14.627 1.00 90.00 68 ASP A N 1
ATOM 520 C CA . ASP A 1 68 ? 15.499 -4.994 -16.071 1.00 90.00 68 ASP A CA 1
ATOM 521 C C . ASP A 1 68 ? 15.524 -3.498 -16.447 1.00 90.00 68 ASP A C 1
ATOM 523 O O . ASP A 1 68 ? 14.501 -2.814 -16.297 1.00 90.00 68 ASP A O 1
ATOM 527 N N . PRO A 1 69 ? 16.665 -2.962 -16.922 1.00 90.31 69 PRO A N 1
ATOM 528 C CA . PRO A 1 69 ? 16.803 -1.538 -17.212 1.00 90.31 69 PRO A CA 1
ATOM 529 C C . PRO A 1 69 ? 15.901 -1.074 -18.359 1.00 90.31 69 PRO A C 1
ATOM 531 O O . PRO A 1 69 ? 15.630 0.119 -18.462 1.00 90.31 69 PRO A O 1
ATOM 534 N N . ARG A 1 70 ? 15.397 -1.992 -19.199 1.00 89.38 70 ARG A N 1
ATOM 535 C CA . ARG A 1 70 ? 14.445 -1.658 -20.269 1.00 89.38 70 ARG A CA 1
ATOM 536 C C . ARG A 1 70 ? 13.115 -1.140 -19.727 1.00 89.38 70 ARG A C 1
ATOM 538 O O . ARG A 1 70 ? 12.397 -0.464 -20.452 1.00 89.38 70 ARG A O 1
ATOM 545 N N . PHE A 1 71 ? 12.776 -1.467 -18.478 1.00 90.50 71 PHE A N 1
ATOM 546 C CA . PHE A 1 71 ? 11.454 -1.199 -17.905 1.00 90.50 71 PHE A CA 1
ATOM 547 C C . PHE A 1 71 ? 11.494 -0.384 -16.612 1.00 90.50 71 PHE A C 1
ATOM 549 O O . PHE A 1 71 ? 10.479 0.190 -16.229 1.00 90.50 71 PHE A O 1
ATOM 556 N N . SER A 1 72 ? 12.642 -0.298 -15.932 1.00 91.19 72 SER A N 1
ATOM 557 C CA . SER A 1 72 ? 12.744 0.320 -14.600 1.00 91.19 72 SER A CA 1
ATOM 558 C C . SER A 1 72 ? 12.405 1.813 -14.552 1.00 91.19 72 SER A C 1
ATOM 560 O O . SER A 1 72 ? 12.060 2.321 -13.488 1.00 91.19 72 SER A O 1
ATOM 562 N N . SER A 1 73 ? 12.512 2.502 -15.688 1.00 94.00 73 SER A N 1
ATOM 563 C CA . SER A 1 73 ? 12.293 3.948 -15.827 1.00 94.00 73 SER A CA 1
ATOM 564 C C . SER A 1 73 ? 11.182 4.290 -16.820 1.00 94.00 73 SER A C 1
ATOM 566 O O . SER A 1 73 ? 11.040 5.448 -17.204 1.00 94.00 73 SER A O 1
ATOM 568 N N . VAL A 1 74 ? 10.377 3.309 -17.236 1.00 94.19 74 VAL A N 1
ATOM 569 C CA . VAL A 1 74 ? 9.291 3.529 -18.197 1.00 94.19 74 VAL A CA 1
ATOM 570 C C . VAL A 1 74 ? 7.964 3.657 -17.459 1.00 94.19 74 VAL A C 1
ATOM 572 O O . VAL A 1 74 ? 7.559 2.762 -16.719 1.00 94.19 74 VAL A O 1
ATOM 575 N N . TYR A 1 75 ? 7.261 4.764 -17.681 1.00 93.69 75 TYR A N 1
ATOM 576 C CA . TYR A 1 75 ? 5.901 4.962 -17.201 1.00 93.69 75 TYR A CA 1
ATOM 577 C C . TYR A 1 75 ? 4.912 4.766 -18.349 1.00 93.69 75 TYR A C 1
ATOM 579 O O . TYR A 1 75 ? 4.848 5.577 -19.276 1.00 93.69 75 TYR A O 1
ATOM 587 N N . TYR A 1 76 ? 4.103 3.712 -18.267 1.00 92.88 76 TYR A N 1
ATOM 588 C CA . TYR A 1 76 ? 3.031 3.445 -19.222 1.00 92.88 76 TYR A CA 1
ATOM 589 C C . TYR A 1 76 ? 1.730 4.106 -18.757 1.00 92.88 76 TYR A C 1
ATOM 591 O O . TYR A 1 76 ? 1.170 3.726 -17.727 1.00 92.88 76 TYR A O 1
ATOM 599 N N . ASN A 1 77 ? 1.209 5.071 -19.519 1.00 90.75 77 ASN A N 1
ATOM 600 C CA . ASN A 1 77 ? -0.128 5.595 -19.256 1.00 90.75 77 ASN A CA 1
ATOM 601 C C . ASN A 1 77 ? -1.197 4.627 -19.781 1.00 90.75 77 ASN A C 1
ATOM 603 O O . ASN A 1 77 ? -1.590 4.672 -20.944 1.00 90.75 77 ASN A O 1
ATOM 607 N N . MET A 1 78 ? -1.704 3.776 -18.895 1.00 88.88 78 MET A N 1
ATOM 608 C CA . MET A 1 78 ? -2.758 2.816 -19.230 1.00 88.88 78 MET A CA 1
ATOM 609 C C . MET A 1 78 ? -4.181 3.351 -18.994 1.00 88.88 78 MET A C 1
ATOM 611 O O . MET A 1 78 ? -5.147 2.634 -19.253 1.00 88.88 78 MET A O 1
ATOM 615 N N . SER A 1 79 ? -4.335 4.589 -18.512 1.00 86.06 79 SER A N 1
ATOM 616 C CA . SER A 1 79 ? -5.646 5.204 -18.276 1.00 86.06 79 SER A CA 1
ATOM 617 C C . SER A 1 79 ? -6.188 5.868 -19.542 1.00 86.06 79 SER A C 1
ATOM 619 O O . SER A 1 79 ? -5.453 6.537 -20.260 1.00 86.06 79 SER A O 1
ATOM 621 N N . GLN A 1 80 ? -7.492 5.710 -19.794 1.00 78.00 80 GLN A N 1
ATOM 622 C CA . GLN A 1 80 ? -8.198 6.274 -20.960 1.00 78.00 80 GLN A CA 1
ATOM 623 C C . GLN A 1 80 ? -9.153 7.425 -20.589 1.00 78.00 80 GLN A C 1
ATOM 625 O O . GLN A 1 80 ? -9.858 7.957 -21.443 1.00 78.00 80 GLN A O 1
ATOM 630 N N . GLY A 1 81 ? -9.224 7.786 -19.304 1.00 79.62 81 GLY A N 1
ATOM 631 C CA . GLY A 1 81 ? -10.083 8.863 -18.813 1.00 79.62 81 GLY A CA 1
ATOM 632 C C . GLY A 1 81 ? -9.417 10.243 -18.894 1.00 79.62 81 GLY A C 1
ATOM 633 O O . GLY A 1 81 ? -8.187 10.333 -18.901 1.00 79.62 81 GLY A O 1
ATOM 634 N N . PRO A 1 82 ? -10.203 11.337 -18.913 1.00 78.19 82 PRO A N 1
ATOM 635 C CA . PRO A 1 82 ? -9.655 12.683 -18.786 1.00 78.19 82 PRO A CA 1
ATOM 636 C C . PRO A 1 82 ? -8.966 12.866 -17.424 1.00 78.19 82 PRO A C 1
ATOM 638 O O . PRO A 1 82 ? -9.391 12.290 -16.424 1.00 78.19 82 PRO A O 1
ATOM 641 N N . GLY A 1 83 ? -7.934 13.715 -17.376 1.00 75.75 83 GLY A N 1
ATOM 642 C CA . GLY A 1 83 ? -7.251 14.075 -16.126 1.00 75.75 83 GLY A CA 1
ATOM 643 C C . GLY A 1 83 ? -5.914 13.371 -15.882 1.00 75.75 83 GLY A C 1
ATOM 644 O O . GLY A 1 83 ? -5.597 13.049 -14.739 1.00 75.75 83 GLY A O 1
ATOM 645 N N . GLU A 1 84 ? -5.113 13.144 -16.928 1.00 83.25 84 GLU A N 1
ATOM 646 C CA . GLU A 1 84 ? -3.736 12.664 -16.762 1.00 83.25 84 GLU A CA 1
ATOM 647 C C . GLU A 1 84 ? -2.928 13.649 -15.897 1.00 83.25 84 GLU A C 1
ATOM 649 O O . GLU A 1 84 ? -2.649 14.779 -16.301 1.00 83.25 84 GLU A O 1
ATOM 654 N N . MET A 1 85 ? -2.551 13.220 -14.690 1.00 88.62 85 MET A N 1
ATOM 655 C CA . MET A 1 85 ? -1.756 14.037 -13.777 1.00 88.62 85 MET A CA 1
ATOM 656 C C . MET A 1 85 ? -0.265 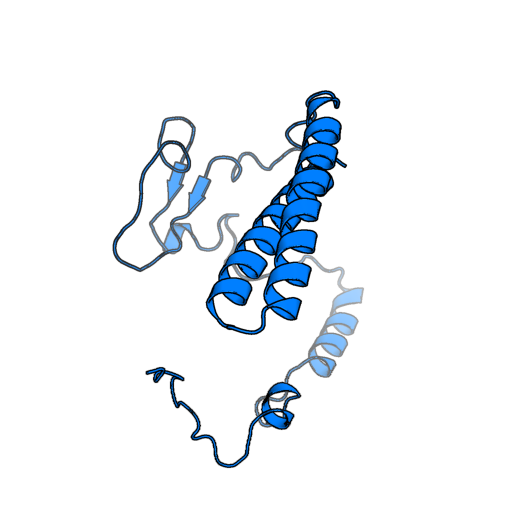13.785 -14.007 1.00 88.62 85 MET A C 1
ATOM 658 O O . MET A 1 85 ? 0.225 12.658 -13.873 1.00 88.62 85 MET A O 1
ATOM 662 N N . ARG A 1 86 ? 0.462 14.854 -14.337 1.00 92.38 86 ARG A N 1
ATOM 663 C CA . ARG A 1 86 ? 1.903 14.826 -14.599 1.00 92.38 86 ARG A CA 1
ATOM 664 C C . ARG A 1 86 ? 2.678 15.442 -13.439 1.00 92.38 86 ARG A C 1
ATOM 666 O O . ARG A 1 86 ? 2.286 16.481 -12.913 1.00 92.38 86 ARG A O 1
ATOM 673 N N . GLY A 1 87 ? 3.754 14.778 -13.024 1.00 93.38 87 GLY A N 1
ATOM 674 C CA . GLY A 1 87 ? 4.600 15.219 -11.918 1.00 93.38 87 GLY A CA 1
ATOM 675 C C . GLY A 1 87 ? 5.863 14.367 -11.770 1.00 93.38 87 GLY A C 1
ATOM 676 O O . GLY A 1 87 ? 6.076 13.449 -12.560 1.00 93.38 87 GLY A O 1
ATOM 677 N N . PRO A 1 88 ? 6.701 14.616 -10.746 1.00 95.00 88 PRO A N 1
ATOM 678 C CA . PRO A 1 88 ? 8.000 13.945 -10.585 1.00 95.00 88 PRO A CA 1
ATOM 679 C C . PRO A 1 88 ? 7.957 12.407 -10.541 1.00 95.00 88 PRO A C 1
ATOM 681 O O . PRO A 1 88 ? 8.981 11.753 -10.717 1.00 95.00 88 PRO A O 1
ATOM 684 N N . TRP A 1 89 ? 6.784 11.820 -10.298 1.00 92.06 89 TRP A N 1
ATOM 685 C CA . TRP A 1 89 ? 6.545 10.374 -10.262 1.00 92.06 89 TRP A CA 1
ATOM 686 C C . TRP A 1 89 ? 6.304 9.730 -11.642 1.00 92.06 89 TRP A C 1
ATOM 688 O O . TRP A 1 89 ? 6.238 8.509 -11.719 1.00 92.06 89 TRP A O 1
ATOM 698 N N . ASN A 1 90 ? 6.122 10.511 -12.713 1.00 93.62 90 ASN A N 1
ATOM 699 C CA . ASN A 1 90 ? 5.917 10.014 -14.087 1.00 93.62 90 ASN A CA 1
ATOM 700 C C . ASN A 1 90 ? 6.408 10.988 -15.182 1.00 93.62 90 ASN A C 1
ATOM 702 O O . ASN A 1 90 ? 6.048 10.882 -16.359 1.00 93.62 90 ASN A O 1
ATOM 706 N N . GLN A 1 91 ? 7.174 12.002 -14.792 1.00 93.88 91 GLN A N 1
ATOM 707 C CA . GLN A 1 91 ? 7.679 13.056 -15.659 1.00 93.88 91 GLN A CA 1
ATOM 708 C C . GLN A 1 91 ? 9.050 13.511 -15.160 1.00 93.88 91 GLN A C 1
ATOM 710 O O . GLN A 1 91 ? 9.272 13.644 -13.958 1.00 93.88 91 GLN A O 1
ATOM 715 N N . GLY A 1 92 ? 9.960 13.784 -16.092 1.00 93.62 92 GLY A N 1
ATOM 716 C CA . GLY A 1 92 ? 11.305 14.279 -15.809 1.00 93.62 92 GLY A CA 1
ATOM 717 C C . GLY A 1 92 ? 12.379 13.442 -16.503 1.00 93.62 92 GLY A C 1
ATOM 718 O O . GLY A 1 92 ? 12.055 12.465 -17.169 1.00 93.62 92 GLY A O 1
ATOM 719 N N . PRO A 1 93 ? 13.664 13.797 -16.336 1.00 93.88 93 PRO A N 1
ATOM 720 C CA . PRO A 1 93 ? 14.776 13.154 -17.042 1.00 93.88 93 PRO A CA 1
ATOM 721 C C . PRO A 1 93 ? 15.022 11.692 -16.637 1.00 93.88 93 PRO A C 1
ATOM 723 O O . PRO A 1 93 ? 15.819 11.018 -17.273 1.00 93.88 93 PRO A O 1
ATOM 726 N N . GLN A 1 94 ? 14.376 11.212 -15.570 1.00 92.31 94 GLN A N 1
ATOM 727 C CA . GLN A 1 94 ? 14.467 9.823 -15.110 1.00 92.31 94 GLN A CA 1
ATOM 728 C C . GLN A 1 94 ? 13.323 8.936 -15.624 1.00 92.31 94 GLN A C 1
ATOM 730 O O . GLN A 1 94 ? 13.274 7.764 -15.254 1.00 92.31 94 GLN A O 1
ATOM 735 N N . TRP A 1 95 ? 12.403 9.489 -16.425 1.00 96.06 95 TRP A N 1
ATOM 736 C CA . TRP A 1 95 ? 11.192 8.803 -16.869 1.00 96.06 95 TRP A CA 1
ATOM 737 C C . TRP A 1 95 ? 11.031 8.846 -18.386 1.00 96.06 95 TRP A C 1
ATOM 739 O O . TRP A 1 95 ? 10.898 9.922 -18.971 1.00 96.06 95 TRP A O 1
ATOM 749 N N . ASP A 1 96 ? 10.906 7.669 -18.990 1.00 94.19 96 ASP A N 1
ATOM 750 C CA . ASP A 1 96 ? 10.401 7.500 -20.347 1.00 94.19 96 ASP A CA 1
ATOM 751 C C . ASP A 1 96 ? 8.883 7.329 -20.288 1.00 94.19 96 ASP A C 1
ATOM 753 O O . ASP A 1 96 ? 8.363 6.390 -19.687 1.00 94.19 96 ASP A O 1
ATOM 757 N N . PHE A 1 97 ? 8.142 8.261 -20.883 1.00 92.81 97 PHE A N 1
ATOM 758 C CA . PHE A 1 97 ? 6.683 8.274 -20.802 1.00 92.81 97 PHE A CA 1
ATOM 759 C C . PHE A 1 97 ? 6.047 7.682 -22.062 1.00 92.81 97 PHE A C 1
ATOM 761 O O . PHE A 1 97 ? 6.200 8.232 -23.154 1.00 92.81 97 PHE A O 1
ATOM 768 N N . VAL A 1 98 ? 5.286 6.597 -21.913 1.00 91.62 98 VAL A N 1
ATOM 769 C CA . VAL A 1 98 ? 4.647 5.879 -23.023 1.00 91.62 98 VAL A CA 1
ATOM 770 C C . VAL A 1 98 ? 3.127 5.957 -22.900 1.00 91.62 98 VAL A C 1
ATOM 772 O O . VAL A 1 98 ? 2.512 5.305 -22.058 1.00 91.62 98 VAL A O 1
ATOM 775 N N . THR A 1 99 ? 2.508 6.738 -23.782 1.00 89.38 99 THR A N 1
ATOM 776 C CA . THR A 1 99 ? 1.040 6.866 -23.892 1.00 89.38 99 THR A CA 1
ATOM 777 C C . THR A 1 99 ? 0.470 6.158 -25.124 1.00 89.38 99 THR A C 1
ATOM 779 O O . THR A 1 99 ? -0.698 5.790 -25.166 1.00 89.38 99 THR A O 1
ATOM 782 N N . ASP A 1 100 ? 1.318 5.924 -26.127 1.00 87.31 100 ASP A N 1
ATOM 783 C CA . ASP A 1 100 ? 0.951 5.221 -27.351 1.00 87.31 100 ASP A CA 1
ATOM 784 C C . ASP A 1 100 ? 0.612 3.756 -27.049 1.00 87.31 100 ASP A C 1
ATOM 786 O O . ASP A 1 100 ? 1.437 3.015 -26.508 1.00 87.31 100 ASP A O 1
ATOM 790 N N . ARG A 1 101 ? -0.610 3.349 -27.404 1.00 79.94 101 ARG A N 1
ATOM 791 C CA . ARG A 1 101 ? -1.171 2.037 -27.085 1.00 79.94 101 ARG A CA 1
ATOM 792 C C . ARG A 1 101 ? -0.414 0.897 -27.750 1.00 79.94 101 ARG A C 1
ATOM 794 O O . ARG A 1 101 ? -0.247 -0.149 -27.128 1.00 79.94 101 ARG A O 1
ATOM 801 N N . GLU A 1 102 ? 0.056 1.088 -28.977 1.00 80.38 102 GLU A N 1
ATOM 802 C CA . GLU A 1 102 ? 0.787 0.038 -29.692 1.00 80.38 102 GLU A CA 1
ATOM 803 C C . GLU A 1 102 ? 2.118 -0.258 -28.998 1.00 80.38 102 GLU A C 1
ATOM 805 O O . GLU A 1 102 ? 2.525 -1.408 -28.883 1.00 80.38 102 GLU A O 1
ATOM 810 N N . LYS A 1 103 ? 2.736 0.770 -28.408 1.00 81.38 103 LYS A N 1
ATOM 811 C CA . LYS A 1 103 ? 3.978 0.651 -27.629 1.00 81.38 103 LYS A CA 1
ATOM 812 C C . LYS A 1 103 ? 3.766 0.125 -26.206 1.00 81.38 103 LYS A C 1
ATOM 814 O O . LYS A 1 103 ? 4.739 -0.105 -25.495 1.00 81.38 103 LYS A O 1
ATOM 819 N N . GLN A 1 104 ? 2.515 -0.038 -25.774 1.00 82.00 104 GLN A N 1
ATOM 820 C CA . GLN A 1 104 ? 2.157 -0.665 -24.495 1.00 82.00 104 GLN A CA 1
ATOM 821 C C . GLN A 1 104 ? 1.944 -2.178 -24.627 1.00 82.00 104 GLN A C 1
ATOM 823 O O . GLN A 1 104 ? 1.849 -2.869 -23.614 1.00 82.00 104 GLN A O 1
ATOM 828 N N . MET A 1 105 ? 1.839 -2.695 -25.853 1.00 79.44 105 MET A N 1
ATOM 829 C CA . MET A 1 105 ? 1.693 -4.122 -26.129 1.00 79.44 105 MET A CA 1
ATOM 830 C C . MET A 1 105 ? 3.052 -4.732 -26.463 1.00 79.44 105 MET A C 1
ATOM 832 O O . MET A 1 105 ? 3.841 -4.110 -27.165 1.00 79.44 105 MET A O 1
ATOM 836 N N . GLY A 1 106 ? 3.326 -5.943 -25.962 1.00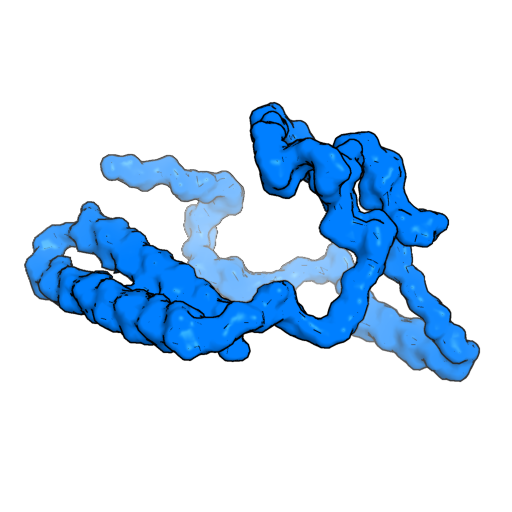 78.44 106 GLY A N 1
ATOM 837 C CA . GLY A 1 106 ? 4.561 -6.661 -26.300 1.00 78.44 106 GLY A CA 1
ATOM 838 C C . GLY A 1 106 ? 5.824 -5.854 -25.993 1.00 78.44 106 GLY A C 1
ATOM 839 O O . GLY A 1 106 ? 6.698 -5.722 -26.843 1.00 78.44 106 GLY A O 1
ATOM 840 N N . VAL A 1 107 ? 5.909 -5.260 -24.796 1.00 83.19 107 VAL A N 1
ATOM 841 C CA . VAL A 1 107 ? 6.999 -4.335 -24.408 1.00 83.19 107 VAL A CA 1
ATOM 842 C C . VAL A 1 107 ? 8.393 -4.978 -24.440 1.00 83.19 107 VAL A C 1
ATOM 844 O O . VAL A 1 107 ? 9.41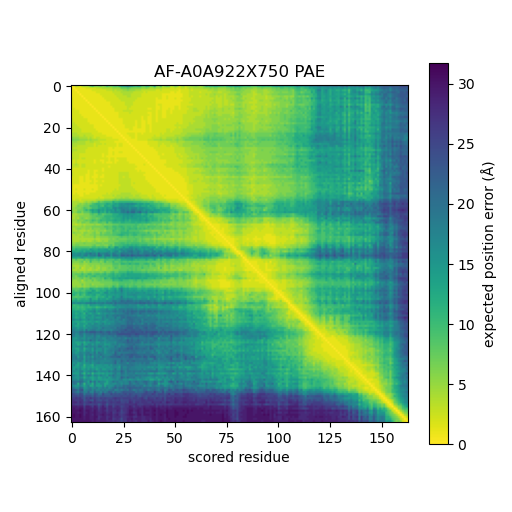1 -4.291 -24.460 1.00 83.19 107 VAL A O 1
ATOM 847 N N . ASP A 1 108 ? 8.449 -6.304 -24.462 1.00 79.38 108 ASP A N 1
ATOM 848 C CA . ASP A 1 108 ? 9.645 -7.124 -24.622 1.00 79.38 108 ASP A CA 1
ATOM 849 C C . ASP A 1 108 ? 9.989 -7.457 -26.087 1.00 79.38 108 ASP A C 1
ATOM 851 O O . ASP A 1 108 ? 10.991 -8.130 -26.333 1.00 79.38 108 ASP A O 1
ATOM 855 N N . GLY A 1 109 ? 9.206 -6.956 -27.048 1.00 77.81 109 GLY A N 1
ATOM 856 C CA . GLY A 1 109 ? 9.314 -7.236 -28.480 1.00 77.81 109 GLY A CA 1
ATOM 857 C C . GLY A 1 109 ? 8.505 -8.451 -28.949 1.00 77.81 109 GLY A C 1
ATOM 858 O O . GLY A 1 109 ? 8.589 -8.801 -30.127 1.00 77.81 109 GLY A O 1
ATOM 859 N N . GLY A 1 110 ? 7.755 -9.104 -28.054 1.00 79.19 110 GLY A N 1
ATOM 860 C CA . GLY A 1 110 ? 6.861 -10.214 -28.379 1.00 79.19 110 GLY A CA 1
ATOM 861 C C . GLY A 1 110 ? 5.483 -9.762 -28.873 1.00 79.19 110 GLY A C 1
ATOM 862 O O . GLY A 1 110 ? 5.217 -8.580 -29.083 1.00 79.19 110 GLY A O 1
ATOM 863 N N . SER A 1 111 ? 4.562 -10.716 -29.027 1.00 81.62 111 SER A N 1
ATOM 864 C CA . SER A 1 111 ? 3.166 -10.433 -29.405 1.00 81.62 111 SER A CA 1
ATOM 865 C C . SER A 1 111 ? 2.347 -9.782 -28.280 1.00 81.62 111 SER A C 1
ATOM 867 O O . SER A 1 111 ? 1.239 -9.304 -28.517 1.00 81.62 111 SER A O 1
ATOM 869 N N . GLY A 1 112 ? 2.870 -9.781 -27.048 1.00 79.31 112 GLY A N 1
ATOM 870 C CA . GLY A 1 112 ? 2.120 -9.443 -25.837 1.00 79.31 112 GLY A CA 1
ATOM 871 C C . GLY A 1 112 ? 1.251 -10.590 -25.309 1.00 79.31 112 GLY A C 1
ATOM 872 O O . GLY A 1 112 ? 0.592 -10.423 -24.284 1.00 79.31 112 GLY A O 1
ATOM 873 N N . GLU A 1 113 ? 1.257 -11.748 -25.974 1.00 81.38 113 GLU A N 1
ATOM 874 C CA . GLU A 1 113 ? 0.643 -12.971 -25.461 1.00 81.38 113 GLU A CA 1
ATOM 875 C C . GLU A 1 113 ? 1.599 -13.709 -24.515 1.00 81.38 113 GLU A C 1
ATOM 877 O O . GLU A 1 113 ? 2.821 -13.621 -24.635 1.00 81.38 113 GLU A O 1
ATOM 882 N N . ALA A 1 114 ? 1.042 -14.447 -23.551 1.00 77.75 114 ALA A N 1
ATOM 883 C CA . ALA A 1 114 ? 1.842 -15.254 -22.640 1.00 77.75 114 ALA A CA 1
ATOM 884 C C . ALA A 1 114 ? 2.441 -16.456 -23.386 1.00 77.75 114 ALA A C 1
ATOM 886 O O . ALA A 1 114 ? 1.729 -17.396 -23.736 1.00 77.75 114 ALA A O 1
ATOM 887 N N . GLU A 1 115 ? 3.757 -16.446 -23.582 1.00 77.38 115 GLU A N 1
ATOM 888 C CA . GLU A 1 115 ? 4.499 -17.533 -24.217 1.00 77.38 115 GLU A CA 1
ATOM 889 C C . GLU A 1 115 ? 5.563 -18.122 -23.283 1.00 77.38 115 GLU A C 1
ATOM 891 O O . GLU A 1 115 ? 6.180 -17.432 -22.472 1.00 77.38 115 GLU A O 1
ATOM 896 N N . VAL A 1 116 ? 5.785 -19.435 -23.386 1.00 81.00 116 VAL A N 1
ATOM 897 C CA . VAL A 1 116 ? 6.830 -20.151 -22.643 1.00 81.00 116 VAL A CA 1
ATOM 898 C C . VAL A 1 116 ? 7.518 -21.158 -23.558 1.00 81.00 116 VAL A C 1
ATOM 900 O O . VAL A 1 116 ? 6.878 -21.822 -24.374 1.00 81.00 116 VAL A O 1
ATOM 903 N N . LYS A 1 117 ? 8.837 -21.307 -23.415 1.00 82.19 117 LYS A N 1
ATOM 904 C CA . LYS A 1 117 ? 9.584 -22.368 -24.103 1.00 82.19 117 LYS A CA 1
ATOM 905 C C . LYS A 1 117 ? 9.446 -23.665 -23.315 1.00 82.19 117 LYS A C 1
ATOM 907 O O . LYS A 1 117 ? 9.909 -23.742 -22.180 1.00 82.19 117 LYS A O 1
ATOM 912 N N . LEU A 1 118 ? 8.832 -24.674 -23.928 1.00 83.75 118 LEU A N 1
ATOM 913 C CA . LEU A 1 118 ? 8.613 -25.987 -23.322 1.00 83.75 118 LEU A CA 1
ATOM 914 C C . LEU A 1 118 ? 9.454 -27.067 -24.009 1.00 83.75 118 LEU A C 1
ATOM 916 O O . LEU A 1 118 ? 9.521 -27.095 -25.242 1.00 83.75 118 LEU A O 1
ATOM 920 N N . PRO A 1 119 ? 10.059 -27.992 -23.244 1.00 90.38 119 PRO A N 1
ATOM 921 C CA . PRO A 1 119 ? 10.573 -29.238 -23.792 1.00 90.38 119 PRO A CA 1
ATOM 922 C C . PRO A 1 119 ? 9.457 -30.030 -24.484 1.00 90.38 119 PRO A C 1
ATOM 924 O O . PRO A 1 119 ? 8.318 -30.055 -24.020 1.00 90.38 119 PRO A O 1
ATOM 927 N N . ALA A 1 120 ? 9.788 -30.741 -25.565 1.00 87.12 120 ALA A N 1
ATOM 928 C CA . ALA A 1 120 ? 8.802 -31.495 -26.346 1.00 87.12 120 ALA A CA 1
ATOM 929 C C . ALA A 1 120 ? 8.019 -32.531 -25.513 1.00 87.12 120 ALA A C 1
ATOM 931 O O . ALA A 1 120 ? 6.850 -32.785 -25.794 1.00 87.12 120 ALA A O 1
ATOM 932 N N . ALA A 1 121 ? 8.648 -33.093 -24.476 1.00 88.06 121 ALA A N 1
ATOM 933 C CA . ALA A 1 121 ? 8.033 -34.067 -23.576 1.00 88.06 121 ALA A CA 1
ATOM 934 C C . ALA A 1 121 ? 6.874 -33.487 -22.740 1.00 88.06 121 ALA A C 1
ATOM 936 O O . ALA A 1 121 ? 5.938 -34.213 -22.413 1.00 88.06 121 ALA A O 1
ATOM 937 N N . ASP A 1 122 ? 6.895 -32.183 -22.449 1.00 91.06 122 ASP A N 1
ATOM 938 C CA . ASP A 1 122 ? 5.928 -31.543 -21.549 1.00 91.06 122 ASP A CA 1
ATOM 939 C C . ASP A 1 122 ? 4.695 -31.004 -22.291 1.00 91.06 122 ASP A C 1
ATOM 941 O O . ASP A 1 122 ? 3.675 -30.693 -21.673 1.00 91.06 122 ASP A O 1
ATOM 945 N N . ILE A 1 123 ? 4.753 -30.928 -23.627 1.00 88.94 123 ILE A N 1
ATOM 946 C CA . ILE A 1 123 ? 3.660 -30.413 -24.469 1.00 88.94 123 ILE A CA 1
ATOM 947 C C . ILE A 1 123 ? 2.385 -31.237 -24.271 1.00 88.94 123 ILE A C 1
ATOM 949 O O . ILE A 1 123 ? 1.291 -30.679 -24.192 1.00 88.94 123 ILE A O 1
ATOM 953 N N . GLU A 1 124 ? 2.511 -32.561 -24.179 1.00 90.12 124 GLU A N 1
ATOM 954 C CA . GLU A 1 124 ? 1.349 -33.438 -24.034 1.00 90.12 124 GLU A CA 1
ATOM 955 C C . GLU A 1 124 ? 0.698 -33.293 -22.654 1.00 90.12 124 GLU A C 1
ATOM 957 O O . GLU A 1 124 ? -0.524 -33.196 -22.539 1.00 90.12 124 GLU A O 1
ATOM 962 N N . VAL A 1 125 ? 1.514 -33.170 -21.605 1.00 90.62 125 VAL A N 1
ATOM 963 C CA . VAL A 1 125 ? 1.032 -32.917 -20.241 1.00 90.62 125 VAL A CA 1
ATOM 964 C C . VAL A 1 125 ? 0.309 -31.570 -20.169 1.00 90.62 125 VAL A C 1
ATOM 966 O O . VAL A 1 125 ? -0.767 -31.478 -19.572 1.00 90.62 125 VAL A O 1
ATOM 969 N N . LEU A 1 126 ? 0.850 -30.536 -20.823 1.00 87.75 126 LEU A N 1
ATOM 970 C CA . LEU A 1 126 ? 0.218 -29.221 -20.882 1.00 87.75 126 LEU A CA 1
ATOM 971 C C . LEU A 1 126 ? -1.132 -29.263 -21.606 1.00 87.75 126 LEU A C 1
ATOM 973 O O . LEU A 1 126 ? -2.099 -28.697 -21.101 1.00 87.75 126 LEU A O 1
ATOM 977 N N . LYS A 1 127 ? -1.235 -29.958 -22.747 1.00 89.50 127 LYS A N 1
ATOM 978 C CA . LYS A 1 127 ? -2.506 -30.109 -23.480 1.00 89.50 127 LYS A CA 1
ATOM 979 C C . LYS A 1 127 ? -3.576 -30.787 -22.631 1.00 89.50 127 LYS A C 1
ATOM 981 O O . LYS A 1 127 ? -4.723 -30.345 -22.604 1.00 89.50 127 LYS A O 1
ATOM 986 N N . GLN A 1 128 ? -3.201 -31.828 -21.890 1.00 91.94 128 GLN A N 1
ATOM 987 C CA . GLN A 1 128 ? -4.120 -32.499 -20.971 1.00 91.94 128 GLN A CA 1
ATOM 988 C C . GLN A 1 128 ? -4.548 -31.584 -19.821 1.00 91.94 128 GLN A C 1
ATOM 990 O O . GLN A 1 128 ? -5.718 -31.583 -19.441 1.00 91.94 128 GLN A O 1
ATOM 995 N N . MET A 1 129 ? -3.629 -30.787 -19.268 1.00 91.62 129 MET A N 1
ATOM 996 C CA . MET A 1 129 ? -3.971 -29.787 -18.257 1.00 91.62 129 MET A CA 1
ATOM 997 C C . MET A 1 129 ? -4.945 -28.749 -18.821 1.00 91.62 129 MET A C 1
ATOM 999 O O . MET A 1 129 ? -5.989 -28.536 -18.213 1.00 91.62 129 MET A O 1
ATOM 1003 N N . GLN A 1 130 ? -4.645 -28.184 -19.994 1.00 90.31 130 GLN A N 1
ATOM 1004 C CA . GLN A 1 130 ? -5.479 -27.198 -20.680 1.00 90.31 130 GLN A CA 1
ATOM 1005 C C . GLN A 1 130 ? -6.907 -27.713 -20.875 1.00 90.31 130 GLN A C 1
ATOM 1007 O O . GLN A 1 130 ? -7.857 -27.005 -20.556 1.00 90.31 130 GLN A O 1
ATOM 1012 N N . ALA A 1 131 ? -7.065 -28.956 -21.340 1.00 91.69 131 ALA A N 1
ATOM 1013 C CA . ALA A 1 131 ? -8.378 -29.567 -21.521 1.00 91.69 131 ALA A CA 1
ATOM 1014 C C . ALA A 1 131 ? -9.155 -29.701 -20.200 1.00 91.69 131 ALA A C 1
ATOM 1016 O O . ALA A 1 131 ? -10.365 -29.495 -20.177 1.00 91.69 131 ALA A O 1
ATOM 1017 N N . ARG A 1 132 ? -8.475 -30.016 -19.088 1.00 92.75 132 ARG A N 1
ATOM 1018 C CA . ARG A 1 132 ? -9.115 -30.154 -17.766 1.00 92.75 132 ARG A CA 1
ATOM 1019 C C . ARG A 1 132 ? -9.458 -28.819 -17.106 1.00 92.75 132 ARG A C 1
ATOM 1021 O O . ARG A 1 132 ? -10.381 -28.779 -16.302 1.00 92.75 132 ARG A O 1
ATOM 1028 N N . THR A 1 133 ? -8.702 -27.761 -17.388 1.00 91.94 133 THR A N 1
ATOM 1029 C CA . THR A 1 133 ? -8.896 -26.431 -16.786 1.00 91.94 133 THR A CA 1
ATOM 1030 C C . THR A 1 133 ? -9.713 -25.493 -17.662 1.00 91.94 133 THR A C 1
ATOM 1032 O O . THR A 1 133 ? -9.921 -24.344 -17.278 1.00 91.94 133 THR A O 1
ATOM 1035 N N . LEU A 1 134 ? -10.132 -25.941 -18.849 1.00 93.00 134 LEU A N 1
ATOM 1036 C CA . LEU A 1 134 ? -10.932 -25.125 -19.745 1.00 93.00 134 LEU A CA 1
ATOM 1037 C C . LEU A 1 134 ? -12.259 -24.791 -19.056 1.00 93.00 134 LEU A C 1
ATOM 1039 O O . LEU A 1 134 ? -13.041 -25.686 -18.728 1.00 93.00 134 LEU A O 1
ATOM 1043 N N . SER A 1 135 ? -12.506 -23.501 -18.834 1.00 91.88 135 SER A N 1
ATOM 1044 C CA . SER A 1 135 ? -13.811 -23.039 -18.376 1.00 91.88 135 SER A CA 1
ATOM 1045 C C . SER A 1 135 ? -14.869 -23.453 -19.392 1.00 91.88 135 SER A C 1
ATOM 1047 O O . SER A 1 135 ? -14.666 -23.311 -20.596 1.00 91.88 135 SER A O 1
ATOM 1049 N N . ASP A 1 136 ? -15.999 -23.950 -18.902 1.00 92.06 136 ASP A N 1
ATOM 1050 C CA . ASP A 1 136 ? -17.154 -24.272 -19.728 1.00 92.06 136 ASP A CA 1
ATOM 1051 C C . ASP A 1 136 ? -18.014 -23.007 -19.872 1.00 92.06 136 ASP A C 1
ATOM 1053 O O . ASP A 1 136 ? -18.718 -22.654 -18.923 1.00 92.06 136 ASP A O 1
ATOM 1057 N N . PRO A 1 137 ? -17.971 -22.300 -21.019 1.00 92.00 137 PRO A N 1
ATOM 1058 C CA . PRO A 1 137 ? -18.684 -21.035 -21.186 1.00 92.00 137 PRO A CA 1
ATOM 1059 C C . PRO A 1 137 ? -20.207 -21.218 -21.237 1.00 92.00 137 PRO A C 1
ATOM 1061 O O . PRO A 1 137 ? -20.937 -20.233 -21.293 1.00 92.00 137 PRO A O 1
ATOM 1064 N N . THR A 1 138 ? -20.694 -22.463 -21.250 1.00 94.69 138 THR A N 1
ATOM 1065 C CA . THR A 1 138 ? -22.127 -22.778 -21.241 1.00 94.69 138 THR A CA 1
ATOM 1066 C C . THR A 1 138 ? -22.678 -22.992 -19.834 1.00 94.69 138 THR A C 1
ATOM 1068 O O . THR A 1 138 ? -23.893 -23.095 -19.661 1.00 94.69 138 THR A O 1
ATOM 1071 N N . LYS A 1 139 ? -21.807 -23.053 -18.819 1.00 91.75 139 LYS A N 1
ATOM 1072 C CA . LYS A 1 139 ? -22.200 -23.212 -17.419 1.00 91.75 139 LYS A CA 1
ATOM 1073 C C . LYS A 1 139 ? -22.196 -21.870 -16.701 1.00 91.75 139 LYS A C 1
ATOM 1075 O O . LYS A 1 139 ? -21.203 -21.154 -16.729 1.00 91.75 139 LYS A O 1
ATOM 1080 N N . ASP A 1 140 ? -23.283 -21.607 -15.983 1.00 88.88 140 ASP A N 1
ATOM 1081 C CA . ASP A 1 140 ? -23.440 -20.454 -15.092 1.00 88.88 140 ASP A CA 1
ATOM 1082 C C . ASP A 1 140 ? -23.781 -20.950 -13.673 1.00 88.88 140 ASP A C 1
ATOM 1084 O O . ASP A 1 140 ? -24.954 -21.034 -13.296 1.00 88.88 140 ASP A O 1
ATOM 1088 N N . PRO A 1 141 ? -22.787 -21.458 -12.918 1.00 91.19 141 PRO A N 1
ATOM 1089 C CA . PRO A 1 141 ? -23.020 -21.962 -11.573 1.00 91.19 141 PRO A CA 1
ATOM 1090 C C . PRO A 1 141 ? -23.259 -20.802 -10.603 1.00 91.19 141 PRO A C 1
ATOM 1092 O O . PRO A 1 141 ? -22.508 -19.829 -10.592 1.00 91.19 141 PRO A O 1
ATOM 1095 N N . GLN A 1 142 ? -24.250 -20.955 -9.723 1.00 88.81 142 GLN A N 1
ATOM 1096 C CA . GLN A 1 142 ? -24.531 -19.970 -8.683 1.00 88.81 142 GLN A CA 1
ATOM 1097 C C . GLN A 1 142 ? -23.296 -19.727 -7.806 1.00 88.81 142 GLN A C 1
ATOM 1099 O O . GLN A 1 142 ? -22.683 -20.656 -7.272 1.00 88.81 142 GLN A O 1
ATOM 1104 N N . THR A 1 143 ? -22.946 -18.459 -7.636 1.00 89.31 143 THR A N 1
ATOM 1105 C CA . THR A 1 143 ? -21.790 -18.030 -6.853 1.00 89.31 143 THR A CA 1
ATOM 1106 C C . THR A 1 143 ? -22.137 -17.851 -5.374 1.00 89.31 143 THR A C 1
ATOM 1108 O O . THR A 1 143 ? -23.286 -17.631 -4.987 1.00 89.31 143 THR A O 1
ATOM 1111 N N . GLY A 1 144 ? -21.110 -17.860 -4.518 1.00 84.75 144 GLY A N 1
ATOM 1112 C CA . GLY A 1 144 ? -21.269 -17.522 -3.099 1.00 84.75 144 GLY A CA 1
ATOM 1113 C C . GLY A 1 144 ? -21.779 -16.095 -2.861 1.00 84.75 144 GLY A C 1
ATOM 1114 O O . GLY A 1 144 ? -22.475 -15.854 -1.881 1.00 84.75 144 GLY A O 1
ATOM 1115 N N . ALA A 1 145 ? -21.480 -15.162 -3.772 1.00 83.06 145 ALA A N 1
ATOM 1116 C CA . ALA A 1 145 ? -21.994 -13.797 -3.710 1.00 83.06 145 ALA A CA 1
ATOM 1117 C C . ALA A 1 145 ? -23.508 -13.754 -3.962 1.00 83.06 145 ALA A C 1
ATOM 1119 O O . ALA A 1 145 ? -24.225 -13.054 -3.256 1.00 83.06 145 ALA A O 1
ATOM 1120 N N . GLU A 1 146 ? -24.002 -14.544 -4.917 1.00 84.38 146 GLU A N 1
ATOM 1121 C CA . GLU A 1 146 ? -25.431 -14.623 -5.238 1.00 84.38 146 GLU A CA 1
ATOM 1122 C C . GLU A 1 146 ? -26.254 -15.295 -4.139 1.00 84.38 146 GLU A C 1
ATOM 1124 O O . GLU A 1 146 ? -27.404 -14.925 -3.935 1.00 84.38 146 GLU A O 1
ATOM 1129 N N . LEU A 1 147 ? -25.677 -16.243 -3.394 1.00 84.00 147 LEU A N 1
ATOM 1130 C CA . LEU A 1 147 ? -26.333 -16.846 -2.226 1.00 84.00 147 LEU A CA 1
ATOM 1131 C C . LEU A 1 147 ? -26.590 -15.839 -1.093 1.00 84.00 147 LEU A C 1
ATOM 1133 O O . LEU A 1 147 ? -27.493 -16.048 -0.288 1.00 84.00 147 LEU A O 1
ATOM 1137 N N . GLY A 1 148 ? -25.796 -14.768 -1.017 1.00 77.56 148 GLY A N 1
ATOM 1138 C CA . GLY A 1 148 ? -25.931 -13.722 -0.004 1.00 77.56 148 GLY A CA 1
ATOM 1139 C C . GLY A 1 148 ? -26.883 -12.583 -0.380 1.00 77.56 148 GLY A C 1
ATOM 1140 O O . GLY A 1 148 ? -27.074 -11.680 0.434 1.00 77.56 148 GLY A O 1
ATOM 1141 N N . LEU A 1 149 ? -27.451 -12.583 -1.592 1.00 80.44 149 LEU A N 1
ATOM 1142 C CA . LEU A 1 149 ? -28.362 -11.535 -2.062 1.00 80.44 149 LEU A CA 1
ATOM 1143 C C . LEU A 1 149 ? -29.818 -11.886 -1.733 1.00 80.44 149 LEU A C 1
ATOM 1145 O O . LEU A 1 149 ? -30.258 -13.015 -1.942 1.00 80.44 149 LEU A O 1
ATOM 1149 N N . ASP A 1 150 ? -30.584 -10.898 -1.261 1.00 72.19 150 ASP A N 1
ATOM 1150 C CA . ASP A 1 150 ? -32.036 -11.035 -1.126 1.00 72.19 150 ASP A CA 1
ATOM 1151 C C . ASP A 1 150 ? -32.653 -11.211 -2.533 1.00 72.19 150 ASP A C 1
ATOM 1153 O O . ASP A 1 150 ? -32.427 -10.345 -3.388 1.00 72.19 150 ASP A O 1
ATOM 1157 N N . PRO A 1 151 ? -33.438 -12.280 -2.790 1.00 69.38 151 PRO A N 1
ATOM 1158 C CA . PRO A 1 151 ? -34.088 -12.538 -4.080 1.00 69.38 151 PRO A CA 1
ATOM 1159 C C . PRO A 1 151 ? -34.960 -11.387 -4.598 1.00 69.38 151 PRO A C 1
ATOM 1161 O O . PRO A 1 151 ? -35.258 -11.331 -5.790 1.00 69.38 151 PRO A O 1
ATOM 1164 N N . SER A 1 152 ? -35.391 -10.483 -3.716 1.00 69.62 152 SER A N 1
ATOM 1165 C CA . SER A 1 152 ? -36.179 -9.299 -4.061 1.00 69.62 152 SER A CA 1
ATOM 1166 C C . SER A 1 152 ? -35.342 -8.116 -4.571 1.00 69.62 152 SER A C 1
ATOM 1168 O O . SER A 1 152 ? -35.910 -7.149 -5.080 1.00 69.62 152 SER A O 1
ATOM 1170 N N . THR A 1 153 ? -34.007 -8.182 -4.490 1.00 61.19 153 THR A N 1
ATOM 1171 C CA . THR A 1 153 ? -33.116 -7.105 -4.946 1.00 61.19 153 THR A CA 1
ATOM 1172 C C . THR A 1 153 ? -32.985 -7.132 -6.475 1.00 61.19 153 THR A C 1
ATOM 1174 O O . THR A 1 153 ? -32.488 -8.116 -7.030 1.00 61.19 153 THR A O 1
ATOM 1177 N N . PRO A 1 154 ? -33.376 -6.066 -7.198 1.00 59.62 154 PRO A N 1
ATOM 1178 C CA . PRO A 1 154 ? -33.272 -6.039 -8.653 1.00 59.62 154 PRO A CA 1
ATOM 1179 C C . PRO A 1 154 ? -31.811 -6.108 -9.122 1.00 59.62 154 PRO A C 1
ATOM 1181 O O . PRO A 1 154 ? -30.962 -5.339 -8.662 1.00 59.62 154 PRO A O 1
ATOM 1184 N N . LYS A 1 155 ? -31.515 -6.984 -10.094 1.00 57.72 155 LYS A N 1
ATOM 1185 C CA . LYS A 1 155 ? -30.200 -7.029 -10.758 1.00 57.72 155 LYS A CA 1
ATOM 1186 C C . LYS A 1 155 ? -29.907 -5.666 -11.402 1.00 57.72 155 LYS A C 1
ATOM 1188 O O . LYS A 1 155 ? -30.645 -5.223 -12.277 1.00 57.72 155 LYS A O 1
ATOM 1193 N N . GLY A 1 156 ? -28.831 -5.008 -10.965 1.00 54.88 156 GLY A N 1
ATOM 1194 C CA . GLY A 1 156 ? -28.410 -3.696 -11.475 1.00 54.88 156 GLY A CA 1
ATOM 1195 C C . GLY A 1 156 ? -28.914 -2.485 -10.682 1.00 54.88 156 GLY A C 1
ATOM 1196 O O . GLY A 1 156 ? -28.632 -1.355 -11.080 1.00 54.88 156 GLY A O 1
ATOM 1197 N N . ALA A 1 157 ? -29.607 -2.680 -9.554 1.00 48.12 157 ALA A N 1
ATOM 1198 C CA . ALA A 1 157 ? -29.898 -1.582 -8.641 1.00 48.12 157 ALA A CA 1
ATOM 1199 C C . ALA A 1 157 ? -28.592 -1.095 -7.992 1.00 48.12 157 ALA A C 1
ATOM 1201 O O . ALA A 1 157 ? -28.073 -1.681 -7.044 1.00 48.12 157 ALA A O 1
ATOM 1202 N N . SER A 1 158 ? -28.047 -0.007 -8.537 1.00 44.69 158 SER A N 1
ATOM 1203 C CA . SER A 1 158 ? -27.116 0.858 -7.825 1.00 44.69 158 SER A CA 1
ATOM 1204 C C . SER A 1 158 ? -27.726 1.177 -6.461 1.00 44.69 158 SER A C 1
ATOM 1206 O O . SER A 1 158 ? -28.802 1.771 -6.381 1.00 44.69 158 SER A O 1
ATOM 1208 N N . ALA A 1 159 ? -27.067 0.745 -5.386 1.00 46.38 159 ALA A N 1
ATOM 1209 C CA . ALA A 1 159 ? -27.432 1.134 -4.036 1.00 46.38 159 ALA A CA 1
ATOM 1210 C C . ALA A 1 159 ? -27.128 2.628 -3.856 1.00 46.38 159 ALA A C 1
ATOM 1212 O O . ALA A 1 159 ? -26.080 3.006 -3.338 1.00 46.38 159 ALA A O 1
ATOM 1213 N N . VAL A 1 160 ? -28.043 3.487 -4.300 1.00 49.75 160 VAL A N 1
ATOM 1214 C CA . VAL A 1 160 ? -28.093 4.886 -3.884 1.00 49.75 160 VAL A CA 1
ATOM 1215 C C . VAL A 1 160 ? -29.502 5.197 -3.411 1.00 49.75 160 VAL A C 1
ATOM 1217 O O . VAL A 1 160 ? -30.378 5.548 -4.191 1.00 49.75 160 VAL A O 1
ATOM 1220 N N . SER A 1 161 ? -29.680 5.116 -2.098 1.00 40.53 161 SER A N 1
ATOM 1221 C CA . SER A 1 161 ? -30.448 6.107 -1.348 1.00 40.53 161 SER A CA 1
ATOM 1222 C C . SER A 1 161 ? -30.142 5.929 0.138 1.00 40.53 161 SER A C 1
ATOM 1224 O O . SER A 1 161 ? -30.556 4.940 0.743 1.00 40.53 161 SER A O 1
ATOM 1226 N N . LYS A 1 162 ? -29.422 6.881 0.734 1.00 42.94 162 LYS A N 1
ATOM 1227 C CA . LYS A 1 162 ? -29.570 7.167 2.164 1.00 42.94 162 LYS A CA 1
ATOM 1228 C C . LYS A 1 162 ? -30.286 8.515 2.302 1.00 42.94 162 LYS A C 1
ATOM 1230 O O . LYS A 1 162 ? -30.024 9.381 1.464 1.00 42.94 162 LYS A O 1
ATOM 1235 N N . PRO A 1 163 ? -31.182 8.668 3.292 1.00 47.91 163 PRO A N 1
ATOM 1236 C CA . PRO A 1 163 ? -31.614 9.984 3.747 1.00 47.91 163 PRO A CA 1
ATOM 1237 C C . PRO A 1 163 ? -30.442 10.774 4.345 1.00 47.91 163 PRO A C 1
ATOM 1239 O O . PRO A 1 163 ? -29.488 10.130 4.849 1.00 47.91 163 PRO A O 1
#